Protein AF-A0A2T7SPX5-F1 (afdb_monomer_lite)

pLDDT: mean 79.6, std 19.74, range [31.33, 97.31]

Secondary structure (DSSP, 8-state):
---------HHHHHHHHHHHHHHHHHHHHHHH---HHHHHHHHHHTTT-GGGS---EEEEEEEE--SSS-PPEEEEEEEESSSEEEEEEEHHHHHHHHHHHHHT-

Foldseek 3Di:
DDDPPDPPPPVVVQVVVVLVVLLQQVVQVLVPPPDPVVSVVQCVQQVVGSLSDQFPKAWDDKDFDPDPDPTQIWTWMWGDGPDTDTGIHGVVSVVSNVVSVVVVD

Sequence (105 aa):
MAGAKRGYNRSTDDHSAYERALGACYDYHLSTVVEPSARLNIWRETRGSWRNAYLPVSFLMEHEHIAGKPSEGH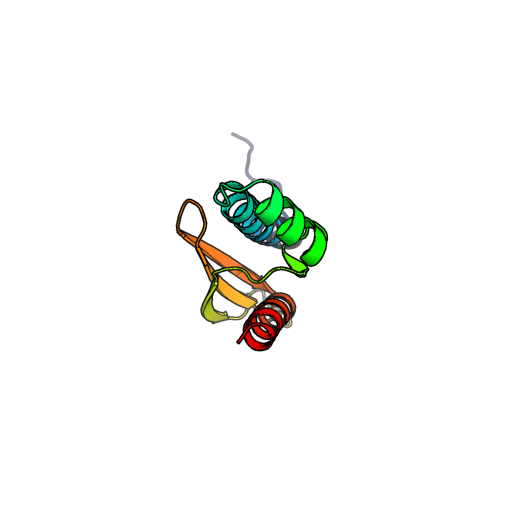ARIAVHSDSMKVIDVPMDSWQSLERNAKVCN

Structure (mmCIF, N/CA/C/O backbone):
data_AF-A0A2T7SPX5-F1
#
_entry.id   AF-A0A2T7SPX5-F1
#
loop_
_atom_site.group_PDB
_atom_site.id
_atom_site.type_symbol
_atom_site.label_atom_id
_atom_site.label_alt_id
_atom_site.label_comp_id
_atom_site.label_asym_id
_atom_site.label_entity_id
_atom_site.label_seq_id
_atom_site.pdbx_PDB_ins_code
_atom_site.Cartn_x
_atom_site.Cartn_y
_atom_site.Cartn_z
_atom_s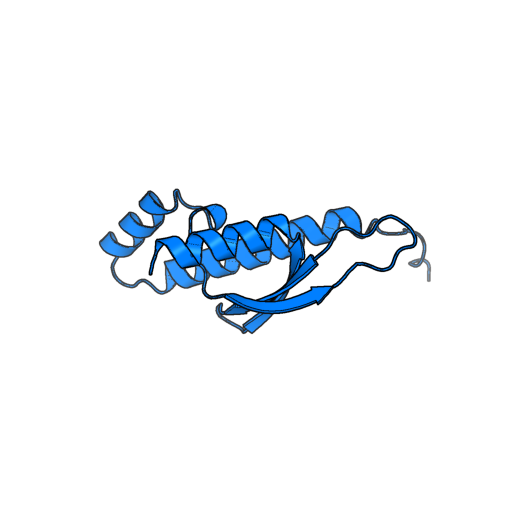ite.occupancy
_atom_site.B_iso_or_equiv
_atom_site.auth_seq_id
_atom_site.auth_comp_id
_atom_site.auth_asym_id
_atom_site.auth_atom_id
_atom_site.pdbx_PDB_model_num
ATOM 1 N N . MET A 1 1 ? -10.797 4.956 -39.343 1.00 37.25 1 MET A N 1
ATOM 2 C CA . MET A 1 1 ? -9.732 4.349 -38.514 1.00 37.25 1 MET A CA 1
ATOM 3 C C . MET A 1 1 ? -8.644 5.390 -38.289 1.00 37.25 1 MET A C 1
ATOM 5 O O . MET A 1 1 ? -7.876 5.656 -39.200 1.00 37.25 1 MET A O 1
ATOM 9 N N . ALA A 1 2 ? -8.629 6.050 -37.131 1.00 35.84 2 ALA A N 1
ATOM 10 C CA . ALA A 1 2 ? -7.608 7.041 -36.778 1.00 35.84 2 ALA A CA 1
ATOM 11 C C . ALA A 1 2 ? -7.450 7.065 -35.249 1.00 35.84 2 ALA A C 1
ATOM 13 O O . ALA A 1 2 ? -8.084 7.858 -34.567 1.00 35.84 2 ALA A O 1
ATOM 14 N N . GLY A 1 3 ? -6.668 6.125 -34.711 1.00 31.33 3 GLY A N 1
ATOM 15 C CA . GLY A 1 3 ? -6.488 5.934 -33.264 1.00 31.33 3 GLY A CA 1
ATOM 16 C C . GLY A 1 3 ? -5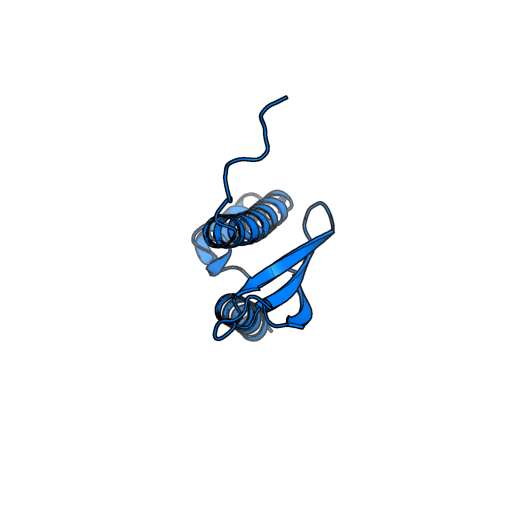.059 5.576 -32.848 1.00 31.33 3 GLY A C 1
ATOM 17 O O . GLY A 1 3 ? -4.853 5.093 -31.746 1.00 31.33 3 GLY A O 1
ATOM 18 N N . ALA A 1 4 ? -4.069 5.800 -33.715 1.00 39.78 4 ALA A N 1
ATOM 19 C CA . ALA A 1 4 ? -2.659 5.505 -33.444 1.00 39.78 4 ALA A CA 1
ATOM 20 C C . ALA A 1 4 ? -1.789 6.760 -33.635 1.00 39.78 4 ALA A C 1
ATOM 22 O O . ALA A 1 4 ? -0.830 6.769 -34.397 1.00 39.78 4 ALA A O 1
ATOM 23 N N . LYS A 1 5 ? -2.170 7.867 -32.990 1.00 39.00 5 LYS A N 1
ATOM 24 C CA . LYS A 1 5 ? -1.346 9.081 -32.877 1.00 39.00 5 LYS A CA 1
ATOM 25 C C . LYS A 1 5 ? -1.612 9.750 -31.536 1.00 39.00 5 LYS A C 1
ATOM 27 O O . LYS A 1 5 ? -2.344 10.728 -31.455 1.00 39.00 5 LYS A O 1
ATOM 32 N N . ARG A 1 6 ? -1.020 9.195 -30.488 1.00 35.81 6 ARG A N 1
ATOM 33 C CA . ARG A 1 6 ? -0.611 9.907 -29.273 1.00 35.81 6 ARG A CA 1
ATOM 34 C C . ARG A 1 6 ? 0.293 8.944 -28.524 1.00 35.81 6 ARG A C 1
ATOM 36 O O . ARG A 1 6 ? -0.177 7.961 -27.967 1.00 35.81 6 ARG A O 1
ATOM 43 N N . GLY A 1 7 ? 1.599 9.187 -28.616 1.00 36.09 7 GLY A N 1
ATOM 44 C CA . GLY A 1 7 ? 2.565 8.595 -27.704 1.00 36.09 7 GLY A CA 1
ATOM 45 C C . GLY A 1 7 ? 2.176 9.041 -26.304 1.00 36.09 7 GLY A C 1
ATOM 46 O O . GLY A 1 7 ? 2.449 10.173 -25.916 1.00 36.09 7 GLY A O 1
ATOM 47 N N . TYR A 1 8 ? 1.434 8.189 -25.606 1.00 34.66 8 TYR A N 1
ATOM 48 C CA . TYR A 1 8 ? 1.164 8.373 -24.196 1.00 34.66 8 TYR A CA 1
ATOM 49 C C . TYR A 1 8 ? 2.502 8.238 -23.480 1.00 34.66 8 TYR A C 1
ATOM 51 O O . TYR A 1 8 ? 3.154 7.194 -23.531 1.00 34.66 8 TYR A O 1
ATOM 59 N N . ASN A 1 9 ? 2.928 9.343 -22.873 1.00 34.88 9 ASN A N 1
ATOM 60 C CA . ASN A 1 9 ? 3.999 9.383 -21.896 1.00 34.88 9 ASN A CA 1
ATOM 61 C C . ASN A 1 9 ? 3.667 8.380 -20.781 1.00 34.88 9 ASN A C 1
ATOM 63 O O . ASN A 1 9 ? 2.925 8.702 -19.859 1.00 34.88 9 ASN A O 1
ATOM 67 N N . ARG A 1 10 ? 4.222 7.165 -20.866 1.00 43.44 10 ARG A N 1
ATOM 68 C CA . ARG A 1 10 ? 4.103 6.114 -19.838 1.00 43.44 10 ARG A CA 1
ATOM 69 C C . ARG A 1 10 ? 4.633 6.538 -18.461 1.00 43.44 10 ARG A C 1
ATOM 71 O O . ARG A 1 10 ? 4.327 5.882 -17.481 1.00 43.44 10 ARG A O 1
ATOM 78 N N . SER A 1 11 ? 5.389 7.631 -18.363 1.00 45.44 11 SER A N 1
ATOM 79 C CA . SER A 1 11 ? 6.054 8.035 -17.119 1.00 45.44 11 SER A CA 1
ATOM 80 C C . SER A 1 11 ? 5.146 8.708 -16.084 1.00 45.44 11 SER A C 1
ATOM 82 O O . SER A 1 11 ? 5.500 8.748 -14.913 1.00 45.44 11 SER A O 1
ATOM 84 N N . THR A 1 12 ? 3.986 9.248 -16.475 1.00 38.72 12 THR A N 1
ATOM 85 C CA . THR A 1 12 ? 3.046 9.887 -15.525 1.00 38.72 12 THR A CA 1
ATOM 86 C C . THR A 1 12 ? 1.917 8.945 -15.091 1.00 38.72 12 THR A C 1
ATOM 88 O O . THR A 1 12 ? 1.325 9.143 -14.028 1.00 38.72 12 THR A O 1
ATOM 91 N N . ASP A 1 13 ? 1.649 7.904 -15.886 1.00 45.25 13 ASP A N 1
ATOM 92 C CA . ASP A 1 13 ? 0.629 6.888 -15.599 1.00 45.25 13 ASP A CA 1
ATOM 93 C C . ASP A 1 13 ? 1.087 5.884 -14.525 1.00 45.25 13 ASP A C 1
ATOM 95 O O . ASP A 1 13 ? 0.274 5.504 -13.680 1.00 45.25 13 ASP A O 1
ATOM 99 N N . ASP A 1 14 ? 2.375 5.515 -14.481 1.00 55.59 14 ASP A N 1
ATOM 100 C CA . ASP A 1 14 ? 2.881 4.522 -13.514 1.00 55.59 14 ASP A CA 1
ATOM 101 C C . ASP A 1 14 ? 2.857 5.025 -12.065 1.00 55.59 14 ASP A C 1
ATOM 103 O O . ASP A 1 14 ? 2.397 4.311 -11.170 1.00 55.59 14 ASP A O 1
ATOM 107 N N . HIS A 1 15 ? 3.246 6.285 -11.820 1.00 57.62 15 HIS A N 1
ATOM 108 C CA . HIS A 1 15 ? 3.206 6.846 -10.463 1.00 57.62 15 HIS A CA 1
ATOM 109 C C . HIS A 1 15 ? 1.788 6.868 -9.888 1.00 57.62 15 HIS A C 1
ATOM 111 O O . HIS A 1 15 ? 1.568 6.509 -8.735 1.00 57.62 15 HIS A O 1
ATOM 117 N N . SER A 1 16 ? 0.800 7.247 -10.698 1.00 68.69 16 SER A N 1
ATOM 118 C CA . SER A 1 16 ? -0.594 7.270 -10.247 1.00 68.69 16 SER A CA 1
ATOM 119 C C . SER A 1 16 ? -1.162 5.861 -10.048 1.00 68.69 16 SER A C 1
ATOM 121 O O . SER A 1 16 ? -2.074 5.674 -9.240 1.00 68.69 16 SER A O 1
ATOM 123 N N . ALA A 1 17 ? -0.657 4.868 -10.787 1.00 81.12 17 ALA A N 1
ATOM 124 C CA . ALA A 1 17 ? -1.160 3.502 -10.746 1.00 81.12 17 ALA A CA 1
ATOM 125 C C . ALA A 1 17 ? -0.777 2.783 -9.448 1.00 81.12 17 ALA A C 1
ATOM 127 O O . ALA A 1 17 ? -1.664 2.235 -8.784 1.00 81.12 17 ALA A O 1
ATOM 128 N N . TYR A 1 18 ? 0.500 2.820 -9.049 1.00 86.56 18 TYR A N 1
ATOM 129 C CA . TYR A 1 18 ? 0.913 2.137 -7.822 1.00 86.56 18 TYR A CA 1
ATOM 130 C C . TYR A 1 18 ? 0.369 2.837 -6.570 1.00 86.56 18 TYR A C 1
ATOM 132 O O . TYR A 1 18 ? -0.100 2.166 -5.652 1.00 86.56 18 TYR A O 1
ATOM 140 N N . GLU A 1 19 ? 0.344 4.177 -6.549 1.00 90.81 19 GLU A N 1
ATOM 141 C CA . GLU A 1 19 ? -0.232 4.963 -5.447 1.00 90.81 19 GLU A CA 1
ATOM 142 C C . GLU A 1 19 ? -1.701 4.593 -5.224 1.00 90.81 19 GLU A C 1
ATOM 144 O O . GLU A 1 19 ? -2.140 4.385 -4.092 1.00 90.81 19 GLU A O 1
ATOM 149 N N . ARG A 1 20 ? -2.459 4.448 -6.320 1.00 90.81 20 ARG A N 1
ATOM 150 C CA . ARG A 1 20 ? -3.859 4.021 -6.276 1.00 90.81 20 ARG A CA 1
ATOM 151 C C . ARG A 1 20 ? -3.997 2.584 -5.780 1.00 90.81 20 ARG A C 1
ATOM 153 O O . ARG A 1 20 ? -4.917 2.305 -5.019 1.00 90.81 20 ARG A O 1
ATOM 160 N N . ALA A 1 21 ? -3.110 1.679 -6.192 1.00 91.25 21 ALA A N 1
ATOM 161 C CA . ALA A 1 21 ? -3.140 0.288 -5.748 1.00 91.25 21 ALA A CA 1
ATOM 162 C C . ALA A 1 21 ? -2.841 0.149 -4.243 1.00 91.25 21 ALA A C 1
ATOM 164 O O . ALA A 1 21 ? -3.553 -0.574 -3.546 1.00 91.25 21 ALA A O 1
ATOM 165 N N . LEU A 1 22 ? -1.843 0.874 -3.729 1.00 93.25 22 LEU A N 1
ATOM 166 C CA . LEU A 1 22 ? -1.499 0.882 -2.303 1.00 93.25 22 LEU A CA 1
ATOM 167 C C . LEU A 1 22 ? -2.576 1.575 -1.459 1.00 93.25 22 LEU A C 1
ATOM 169 O O . LEU A 1 22 ? -2.943 1.059 -0.404 1.00 93.25 22 LEU A O 1
ATOM 173 N N . GLY A 1 23 ? -3.142 2.684 -1.948 1.00 94.31 23 GLY A N 1
ATOM 174 C CA . GLY A 1 23 ? -4.290 3.342 -1.319 1.00 94.31 23 GLY A CA 1
ATOM 175 C C . GLY A 1 23 ? -5.512 2.426 -1.235 1.00 94.31 23 GLY A C 1
ATOM 176 O O . GLY A 1 23 ? -6.071 2.248 -0.160 1.00 94.31 23 GLY A O 1
ATOM 177 N N . ALA A 1 24 ? -5.859 1.746 -2.331 1.00 93.50 24 ALA A N 1
ATOM 178 C CA . ALA A 1 24 ? -6.965 0.790 -2.340 1.00 93.50 24 ALA A CA 1
ATOM 179 C C . ALA A 1 24 ? -6.726 -0.403 -1.399 1.00 93.50 24 ALA A C 1
ATOM 181 O O . ALA A 1 24 ? -7.667 -0.889 -0.775 1.00 93.50 24 ALA A O 1
ATOM 182 N N . CYS A 1 25 ? -5.480 -0.872 -1.273 1.00 94.69 25 CYS A N 1
ATOM 183 C CA . CYS A 1 25 ? -5.121 -1.910 -0.307 1.00 94.69 25 CYS A CA 1
ATOM 184 C C . CYS A 1 25 ? -5.346 -1.436 1.135 1.00 94.69 25 CYS A C 1
ATOM 186 O O . CYS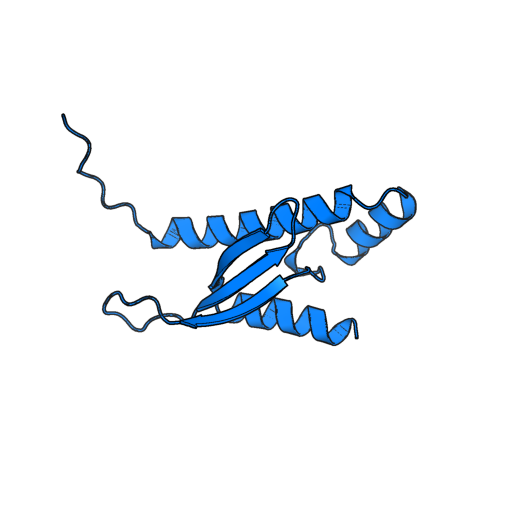 A 1 25 ? -5.978 -2.142 1.920 1.00 94.69 25 CYS A O 1
ATOM 188 N N . TYR A 1 26 ? -4.890 -0.226 1.465 1.00 95.44 26 TYR A N 1
ATOM 189 C CA . TYR A 1 26 ? -5.126 0.387 2.771 1.00 95.44 26 TYR A CA 1
ATOM 190 C C . TYR A 1 26 ? -6.620 0.516 3.083 1.00 95.44 26 TYR A C 1
ATOM 192 O O . TYR A 1 26 ? -7.066 0.047 4.128 1.00 95.44 26 TYR A O 1
ATOM 200 N N . ASP A 1 27 ? -7.397 1.088 2.161 1.00 95.56 27 ASP A N 1
ATOM 201 C CA . ASP A 1 27 ? -8.837 1.288 2.341 1.00 95.56 27 ASP A CA 1
ATOM 202 C C . ASP A 1 27 ? -9.572 -0.045 2.512 1.00 95.56 27 ASP A C 1
ATOM 204 O O . ASP A 1 27 ? -10.450 -0.171 3.369 1.00 95.56 27 ASP A O 1
ATOM 208 N N . TYR A 1 28 ? -9.178 -1.064 1.740 1.00 95.19 28 TYR A N 1
ATOM 209 C CA . TYR A 1 28 ? -9.707 -2.416 1.874 1.00 95.19 28 TYR A CA 1
ATOM 210 C C . TYR A 1 28 ? -9.469 -2.964 3.284 1.00 95.19 28 TYR A C 1
ATOM 212 O O . TYR A 1 28 ? -10.435 -3.308 3.964 1.00 95.19 28 TYR A O 1
ATOM 220 N N . HIS A 1 29 ? -8.225 -2.986 3.766 1.00 94.38 29 HIS A N 1
ATOM 221 C CA . HIS A 1 29 ? -7.922 -3.505 5.107 1.00 94.38 29 HIS A CA 1
ATOM 222 C C . HIS A 1 29 ? -8.556 -2.676 6.218 1.00 94.38 29 HIS A C 1
ATOM 224 O O . HIS A 1 29 ? -9.030 -3.232 7.201 1.00 94.38 29 HIS A O 1
ATOM 230 N N . LEU A 1 30 ? -8.651 -1.357 6.059 1.00 94.94 30 LEU A N 1
ATOM 231 C CA . LEU A 1 30 ? -9.361 -0.525 7.025 1.00 94.94 30 LEU A CA 1
ATOM 232 C C . LEU A 1 30 ? -10.863 -0.863 7.063 1.00 94.94 30 LEU A C 1
ATOM 234 O O . LEU A 1 30 ? -11.479 -0.841 8.129 1.00 94.94 30 LEU A O 1
ATOM 238 N N . SER A 1 31 ? -11.455 -1.211 5.916 1.00 94.94 31 SER A N 1
ATOM 239 C CA . SER A 1 31 ? -12.867 -1.597 5.814 1.00 94.94 31 SER A CA 1
ATOM 240 C C . SER A 1 31 ? -13.182 -2.964 6.435 1.00 94.94 31 SER A C 1
ATOM 242 O O . SER A 1 31 ? -14.304 -3.161 6.905 1.00 94.94 31 SER A O 1
ATOM 244 N N . THR A 1 32 ? -12.208 -3.884 6.498 1.00 95.19 32 THR A N 1
ATOM 245 C CA . THR A 1 32 ? -12.391 -5.213 7.112 1.00 95.19 32 THR A CA 1
ATOM 246 C C . THR A 1 32 ? -12.360 -5.178 8.644 1.00 95.19 32 THR A C 1
ATOM 248 O O . THR A 1 32 ? -12.829 -6.115 9.291 1.00 95.19 32 THR A O 1
ATOM 251 N N . VAL A 1 33 ? -11.878 -4.087 9.253 1.00 95.00 33 VAL A N 1
ATOM 252 C CA . VAL A 1 33 ? -11.884 -3.896 10.713 1.00 95.00 33 VAL A CA 1
ATOM 253 C C . VAL A 1 33 ? -13.309 -3.629 11.194 1.00 95.00 33 VAL A C 1
ATOM 255 O O . VAL A 1 33 ? -13.810 -2.513 11.067 1.00 95.00 33 VAL A O 1
ATOM 258 N N . VAL A 1 34 ? -13.974 -4.643 11.752 1.00 95.50 34 VAL A N 1
ATOM 259 C CA . VAL A 1 34 ? -15.391 -4.576 12.170 1.00 95.50 34 VAL A CA 1
ATOM 260 C C . VAL A 1 34 ? -15.627 -3.537 13.269 1.00 95.50 34 VAL A C 1
ATOM 262 O O . VAL A 1 34 ? -16.599 -2.788 13.207 1.00 95.50 34 VAL A O 1
ATOM 265 N N . GLU A 1 35 ? -14.727 -3.469 14.247 1.00 97.31 35 GLU A N 1
ATOM 266 C CA . GLU A 1 35 ? -14.868 -2.614 15.424 1.00 97.31 35 GLU A CA 1
ATOM 267 C C . GLU A 1 35 ? -14.589 -1.132 15.083 1.00 97.31 35 GLU A C 1
ATOM 269 O O . GLU A 1 35 ? -13.458 -0.794 14.707 1.00 97.31 35 GLU A O 1
ATOM 274 N N . PRO A 1 36 ? -15.569 -0.213 15.230 1.00 95.88 36 PRO A N 1
ATOM 275 C CA . PRO A 1 36 ? -15.400 1.187 14.832 1.00 95.88 36 PRO A CA 1
ATOM 276 C C . PRO A 1 36 ? -14.297 1.917 15.602 1.00 95.88 36 PRO A C 1
ATOM 278 O O . PRO A 1 36 ? -13.588 2.747 15.031 1.00 95.88 36 PRO A O 1
ATOM 281 N N . SER A 1 37 ? -14.133 1.603 16.889 1.00 96.25 37 SER A N 1
ATOM 282 C CA . SER A 1 37 ? -13.102 2.212 17.735 1.00 96.25 37 SER A CA 1
ATOM 283 C C . SER A 1 37 ? -11.691 1.804 17.293 1.00 96.25 37 SER A C 1
ATOM 285 O O . SER A 1 37 ? -10.825 2.663 17.122 1.00 96.25 37 SER A O 1
ATOM 287 N N . ALA A 1 38 ? -11.484 0.517 17.001 1.00 95.50 38 ALA A N 1
ATOM 288 C CA . ALA A 1 38 ? -10.232 -0.002 16.456 1.00 95.50 38 ALA A CA 1
ATOM 289 C C . ALA A 1 38 ? -9.922 0.607 15.080 1.00 95.50 38 ALA A C 1
ATOM 291 O O . ALA A 1 38 ? -8.805 1.063 14.841 1.00 95.50 38 ALA A O 1
ATOM 292 N N . ARG A 1 39 ? -10.928 0.699 14.201 1.00 95.88 39 ARG A N 1
ATOM 293 C CA . ARG A 1 39 ? -10.786 1.327 12.881 1.00 95.88 39 ARG A CA 1
ATOM 294 C C . ARG A 1 39 ? -10.367 2.794 12.986 1.00 95.88 39 ARG A C 1
ATOM 296 O O . ARG A 1 39 ? -9.462 3.227 12.278 1.00 95.88 39 ARG A O 1
ATOM 303 N N . LEU A 1 40 ? -10.997 3.558 13.882 1.00 95.06 40 LEU A N 1
ATOM 304 C CA . LEU A 1 40 ? -10.651 4.961 14.117 1.00 95.06 40 LEU A CA 1
ATOM 305 C C . LEU A 1 40 ? -9.227 5.116 14.666 1.00 95.06 40 LEU A C 1
ATOM 307 O O . LEU A 1 40 ? -8.524 6.042 14.262 1.00 95.06 40 LEU A O 1
ATOM 311 N N . ASN A 1 41 ? -8.797 4.224 15.559 1.00 96.19 41 ASN A N 1
ATOM 312 C CA . ASN A 1 41 ? -7.435 4.236 16.092 1.00 96.19 41 ASN A CA 1
ATOM 313 C C . ASN A 1 41 ? -6.405 3.988 14.985 1.00 96.19 41 ASN A C 1
ATOM 315 O O . ASN A 1 41 ? -5.508 4.809 14.814 1.00 96.19 41 ASN A O 1
ATOM 319 N N . ILE A 1 42 ? -6.607 2.956 14.158 1.00 93.19 42 ILE A N 1
ATOM 320 C CA . ILE A 1 42 ? -5.745 2.672 13.000 1.00 93.19 42 ILE A CA 1
ATOM 321 C C . ILE A 1 42 ? -5.701 3.877 12.057 1.00 93.19 42 ILE A C 1
ATOM 323 O O . ILE A 1 42 ? -4.624 4.309 11.640 1.00 93.19 42 ILE A O 1
ATOM 327 N N . TRP A 1 43 ? -6.857 4.468 11.739 1.00 94.38 43 TRP A N 1
ATOM 328 C CA . TRP A 1 43 ? -6.921 5.651 10.879 1.00 94.38 43 TRP A CA 1
ATOM 329 C C . TRP A 1 43 ? -6.132 6.833 11.464 1.00 94.38 43 TRP A C 1
ATOM 331 O O . TRP A 1 43 ? -5.410 7.509 10.735 1.00 94.38 43 TRP A O 1
ATOM 341 N N . ARG A 1 44 ? -6.208 7.067 12.781 1.00 95.62 44 ARG A N 1
ATOM 342 C CA . ARG A 1 44 ? -5.448 8.129 13.463 1.00 95.62 44 ARG A CA 1
ATOM 343 C C . ARG A 1 44 ? -3.944 7.864 13.460 1.00 95.62 44 ARG A C 1
ATOM 345 O O . ARG A 1 44 ? -3.184 8.770 13.124 1.00 95.62 44 ARG A O 1
ATOM 352 N N . GLU A 1 45 ? -3.521 6.648 13.795 1.00 92.88 45 GLU A N 1
ATOM 353 C CA . GLU A 1 45 ? -2.106 6.244 13.831 1.00 92.88 45 GLU A CA 1
ATOM 354 C C . GLU A 1 45 ? -1.452 6.372 12.454 1.00 92.88 45 GLU A C 1
ATOM 356 O O . GLU A 1 45 ? -0.375 6.949 12.309 1.00 92.88 45 GLU A O 1
ATOM 361 N N . THR A 1 46 ? -2.163 5.931 11.418 1.00 93.19 46 THR A N 1
ATOM 362 C CA . THR A 1 46 ? -1.711 6.010 10.022 1.00 93.19 46 THR A CA 1
ATOM 363 C C . THR A 1 46 ? -1.972 7.377 9.379 1.00 93.19 46 THR A C 1
ATOM 365 O O . THR A 1 46 ? -1.614 7.610 8.222 1.00 93.19 46 THR A O 1
ATOM 368 N N . ARG A 1 47 ? -2.594 8.316 10.106 1.00 94.56 47 ARG A N 1
ATOM 369 C CA . ARG A 1 47 ? -3.027 9.633 9.602 1.00 94.56 47 ARG A CA 1
ATOM 370 C C . ARG A 1 47 ? -3.862 9.532 8.317 1.00 94.56 47 ARG A C 1
ATOM 372 O O . ARG A 1 47 ? -3.737 10.372 7.428 1.00 94.56 47 ARG A O 1
ATOM 379 N N . GLY A 1 48 ? -4.656 8.470 8.194 1.00 91.88 48 GLY A N 1
ATOM 380 C CA . GLY A 1 48 ? -5.479 8.188 7.021 1.00 91.88 48 GLY A CA 1
ATOM 381 C C . GLY A 1 48 ?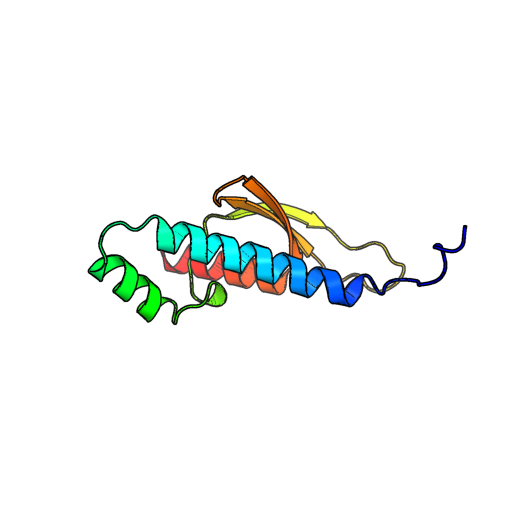 -4.692 7.914 5.739 1.00 91.88 48 GLY A C 1
ATOM 382 O O . GLY A 1 48 ? -5.229 8.123 4.656 1.00 91.88 48 GLY A O 1
ATOM 383 N N . SER A 1 49 ? -3.417 7.520 5.830 1.00 92.38 49 SER A N 1
ATOM 384 C CA . SER A 1 49 ? -2.560 7.324 4.663 1.00 92.38 49 SER A CA 1
ATOM 385 C C . SER A 1 49 ? -1.816 6.001 4.713 1.00 92.38 49 SER A C 1
ATOM 387 O O . SER A 1 49 ? -1.130 5.683 5.686 1.00 92.38 49 SER A O 1
ATOM 389 N N . TRP A 1 50 ? -1.855 5.290 3.586 1.00 91.25 50 TRP A N 1
ATOM 390 C CA . TRP A 1 50 ? -1.101 4.061 3.372 1.00 91.25 50 TRP A CA 1
ATOM 391 C C . TRP A 1 50 ? 0.412 4.242 3.592 1.00 91.25 50 TRP A C 1
ATOM 393 O O . TRP A 1 50 ? 1.088 3.308 4.008 1.00 91.25 50 TRP A O 1
ATOM 403 N N . ARG A 1 51 ? 0.948 5.454 3.378 1.00 91.44 51 ARG A N 1
ATOM 404 C CA . ARG A 1 51 ? 2.380 5.771 3.544 1.00 91.44 51 ARG A CA 1
ATOM 405 C C . ARG A 1 51 ? 2.873 5.609 4.981 1.00 91.44 51 ARG A C 1
ATOM 407 O O . ARG A 1 51 ? 4.059 5.377 5.196 1.00 91.44 51 ARG A O 1
ATOM 414 N N . ASN A 1 52 ? 1.964 5.735 5.946 1.00 90.12 52 ASN A N 1
ATOM 415 C CA . ASN A 1 52 ? 2.246 5.553 7.369 1.00 90.12 52 ASN A CA 1
ATOM 416 C C . ASN A 1 52 ? 1.714 4.208 7.886 1.00 90.12 52 ASN A C 1
ATOM 418 O O . ASN A 1 52 ? 1.703 3.985 9.093 1.00 90.12 52 ASN A O 1
ATOM 422 N N . ALA A 1 53 ? 1.201 3.353 7.001 1.00 89.00 53 ALA A N 1
ATOM 423 C CA . ALA A 1 53 ? 0.621 2.073 7.361 1.00 89.00 53 ALA A CA 1
ATOM 424 C C . ALA A 1 53 ? 1.610 0.935 7.108 1.00 89.00 53 ALA A C 1
ATOM 426 O O . ALA A 1 53 ? 2.443 0.984 6.197 1.00 89.00 53 ALA A O 1
ATOM 427 N N . TYR A 1 54 ? 1.453 -0.129 7.890 1.00 89.38 54 TYR A N 1
ATOM 428 C CA . TYR A 1 54 ? 1.937 -1.441 7.504 1.00 89.38 54 TYR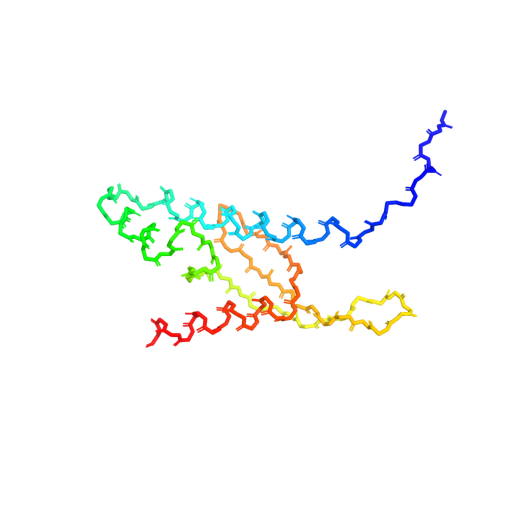 A CA 1
ATOM 429 C C . TYR A 1 54 ? 0.940 -2.055 6.521 1.00 89.38 54 TYR A C 1
ATOM 431 O O . TYR A 1 54 ? -0.227 -2.259 6.858 1.00 89.38 54 TYR A O 1
ATOM 439 N N . LEU A 1 55 ? 1.393 -2.325 5.298 1.00 91.12 55 LEU A N 1
ATOM 440 C CA . LEU A 1 55 ? 0.582 -2.989 4.285 1.00 91.12 55 LEU A CA 1
ATOM 441 C C . LEU A 1 55 ? 1.030 -4.440 4.107 1.00 91.12 55 LEU A C 1
ATOM 443 O O . LEU A 1 55 ? 2.235 -4.696 4.052 1.00 91.12 55 LEU A O 1
ATOM 447 N N . PRO A 1 56 ? 0.091 -5.384 3.927 1.00 91.00 56 PRO A N 1
ATOM 448 C CA . PRO A 1 56 ? 0.431 -6.743 3.551 1.00 91.00 56 PRO A CA 1
ATOM 449 C C . PRO A 1 56 ? 0.841 -6.755 2.076 1.00 91.00 56 PRO A C 1
ATOM 451 O O . PRO A 1 56 ? 0.017 -6.844 1.162 1.00 91.00 56 PRO A O 1
ATOM 454 N N . VAL A 1 57 ? 2.146 -6.632 1.851 1.00 91.75 57 VAL A N 1
ATOM 455 C CA . VAL A 1 57 ? 2.790 -6.711 0.540 1.00 91.75 57 VAL A CA 1
ATOM 456 C C . VAL A 1 57 ? 3.933 -7.722 0.580 1.00 91.75 57 VAL A C 1
ATOM 458 O O . VAL A 1 57 ? 4.512 -7.982 1.633 1.00 91.75 57 VAL A O 1
ATOM 461 N N . SER A 1 58 ? 4.275 -8.303 -0.565 1.00 92.31 58 SER A N 1
ATOM 462 C CA . SER A 1 58 ? 5.398 -9.236 -0.690 1.00 92.31 58 SER A CA 1
ATOM 463 C C . SER A 1 58 ? 6.322 -8.807 -1.817 1.00 92.31 58 SER A C 1
ATOM 465 O O . SER A 1 58 ? 5.863 -8.549 -2.928 1.00 92.31 58 SER A O 1
ATOM 467 N N . PHE A 1 59 ? 7.621 -8.751 -1.537 1.00 92.12 59 PHE A N 1
ATOM 468 C CA . PHE A 1 59 ? 8.632 -8.519 -2.562 1.00 92.12 59 PHE A CA 1
ATOM 469 C C . PHE A 1 59 ? 8.702 -9.706 -3.521 1.00 92.12 59 PHE A C 1
ATOM 471 O O . PHE A 1 59 ? 8.713 -10.854 -3.076 1.00 92.12 59 PHE A O 1
ATOM 478 N N . LEU A 1 60 ? 8.758 -9.431 -4.824 1.00 90.56 60 LEU A N 1
ATOM 479 C CA . LEU A 1 60 ? 8.917 -10.460 -5.849 1.00 90.56 60 LEU A CA 1
ATOM 480 C C . LEU A 1 60 ? 10.285 -10.359 -6.520 1.00 90.56 60 LEU A C 1
ATOM 482 O O . LEU A 1 60 ? 11.016 -11.345 -6.553 1.00 90.56 60 LEU A O 1
ATOM 486 N N . MET A 1 61 ? 10.635 -9.187 -7.057 1.00 89.62 61 MET A N 1
ATOM 487 C CA . MET A 1 61 ? 11.933 -8.967 -7.702 1.00 89.62 61 MET A CA 1
ATOM 488 C C . MET A 1 61 ? 12.247 -7.484 -7.889 1.00 89.62 61 MET A C 1
ATOM 490 O O . MET A 1 61 ? 11.345 -6.660 -8.014 1.00 89.62 61 MET A O 1
ATOM 494 N N . GLU A 1 62 ? 13.529 -7.163 -7.997 1.00 90.88 62 GLU A N 1
ATOM 495 C CA . GLU A 1 62 ? 14.015 -5.875 -8.488 1.00 90.88 62 GLU A CA 1
ATOM 496 C C . GLU A 1 62 ? 14.217 -5.945 -10.006 1.00 90.88 62 GLU A C 1
ATOM 498 O O . GLU A 1 62 ? 14.648 -6.972 -10.537 1.00 90.88 62 GLU A O 1
ATOM 503 N N . HIS A 1 63 ? 13.874 -4.874 -10.716 1.00 81.88 63 HIS A N 1
ATOM 504 C CA . HIS A 1 63 ? 14.152 -4.746 -12.141 1.00 81.88 63 HIS A CA 1
ATOM 505 C C . HIS A 1 63 ? 14.301 -3.283 -12.560 1.00 81.88 63 HIS A C 1
ATOM 507 O O . HIS A 1 63 ? 13.874 -2.357 -11.875 1.00 81.88 63 HIS A O 1
ATOM 513 N N . GLU A 1 64 ? 14.886 -3.090 -13.735 1.00 80.94 64 GLU A N 1
ATOM 514 C CA . GLU A 1 64 ? 15.084 -1.787 -14.353 1.00 80.94 64 GLU A CA 1
ATOM 515 C C . GLU A 1 64 ? 14.158 -1.621 -15.565 1.00 80.94 64 GLU A C 1
ATOM 517 O O . GLU A 1 64 ? 14.017 -2.534 -16.386 1.00 80.94 64 GLU A O 1
ATOM 522 N N . HIS A 1 65 ? 13.544 -0.445 -15.725 1.00 66.94 65 HIS A N 1
ATOM 523 C CA . HIS A 1 65 ? 12.799 -0.126 -16.945 1.00 66.94 65 HIS A CA 1
ATOM 524 C C . HIS A 1 65 ? 13.771 0.119 -18.110 1.00 66.94 65 HIS A C 1
ATOM 526 O O . HIS A 1 65 ? 14.377 1.183 -18.223 1.00 66.94 65 HIS A O 1
ATOM 532 N N . ILE A 1 66 ? 13.902 -0.850 -19.020 1.00 53.44 66 ILE A N 1
ATOM 533 C CA . ILE A 1 66 ? 14.748 -0.710 -20.214 1.00 53.44 66 ILE A CA 1
ATOM 534 C C . ILE A 1 66 ? 14.091 0.278 -21.190 1.00 53.44 66 ILE A C 1
ATOM 536 O O . ILE A 1 66 ? 13.202 -0.078 -21.964 1.00 53.44 66 ILE A O 1
ATOM 540 N N . ALA A 1 67 ? 14.541 1.534 -21.163 1.00 54.59 67 ALA A N 1
ATOM 541 C CA . ALA A 1 67 ? 14.164 2.560 -22.140 1.00 54.59 67 ALA A CA 1
ATOM 542 C C . ALA A 1 67 ? 15.331 3.503 -22.515 1.00 54.59 67 ALA A C 1
ATOM 544 O O . ALA A 1 67 ? 15.125 4.690 -22.763 1.00 54.59 67 ALA A O 1
ATOM 545 N N . GLY A 1 68 ? 16.567 2.987 -22.568 1.00 47.53 68 GLY A N 1
ATOM 546 C CA . GLY A 1 68 ? 17.712 3.685 -23.184 1.00 47.53 68 GLY A CA 1
ATOM 547 C C . GLY A 1 68 ? 18.214 4.945 -22.460 1.00 47.53 68 GLY A C 1
ATOM 548 O O . GLY A 1 68 ? 18.906 5.762 -23.064 1.00 47.53 68 GLY A O 1
ATOM 549 N N . LYS A 1 69 ? 17.873 5.114 -21.181 1.00 53.22 69 LYS A N 1
ATOM 550 C CA . LYS A 1 69 ? 18.353 6.160 -20.259 1.00 53.22 69 LYS A CA 1
ATOM 551 C C . LYS A 1 69 ? 18.748 5.487 -18.935 1.00 53.22 69 LYS A C 1
ATOM 553 O O . LYS A 1 69 ? 18.327 4.346 -18.759 1.00 53.22 69 LYS A O 1
ATOM 558 N N . PRO A 1 70 ? 19.529 6.129 -18.037 1.00 56.56 70 PRO A N 1
ATOM 559 C CA . PRO A 1 70 ? 19.759 5.593 -16.692 1.00 56.56 70 PRO A CA 1
ATOM 560 C C . PRO A 1 70 ? 18.408 5.221 -16.075 1.00 56.56 70 PRO A C 1
ATOM 562 O O . PRO A 1 70 ? 17.548 6.081 -15.885 1.00 56.56 70 PRO A O 1
ATOM 565 N N . SER A 1 71 ? 18.192 3.922 -15.920 1.00 63.22 71 SER A N 1
ATOM 566 C CA . SER A 1 71 ? 16.932 3.324 -15.510 1.00 63.22 71 SER A CA 1
ATOM 567 C C . SER A 1 71 ? 16.791 3.473 -14.008 1.00 63.22 71 SER A C 1
ATOM 569 O O . SER A 1 71 ? 17.652 3.038 -13.249 1.00 63.22 71 SER A O 1
ATOM 571 N N . GLU A 1 72 ? 15.695 4.079 -13.565 1.00 70.56 72 GLU A N 1
ATOM 572 C CA . GLU A 1 72 ? 15.329 4.049 -12.154 1.00 70.56 72 GLU A CA 1
ATOM 573 C C . GLU A 1 72 ? 14.958 2.606 -11.777 1.00 70.56 72 GLU A C 1
ATOM 575 O O . GLU A 1 72 ? 14.172 1.949 -12.471 1.00 70.56 72 GLU A O 1
ATOM 580 N N . GLY A 1 73 ? 15.558 2.092 -10.702 1.00 83.44 73 GLY A N 1
ATOM 581 C CA . GLY A 1 73 ? 15.273 0.757 -10.184 1.00 83.44 73 GLY A CA 1
ATOM 582 C C . GLY A 1 73 ? 13.857 0.679 -9.617 1.00 83.44 73 GLY A C 1
ATOM 583 O O . GLY A 1 73 ? 13.406 1.572 -8.893 1.00 83.44 73 GLY A O 1
ATOM 584 N N . HIS A 1 74 ? 13.153 -0.399 -9.946 1.00 87.75 74 HIS A N 1
ATOM 585 C CA . HIS A 1 74 ? 11.797 -0.669 -9.486 1.00 87.75 74 HIS A CA 1
ATOM 586 C C . HIS A 1 74 ? 11.733 -2.012 -8.763 1.00 87.75 74 HIS A C 1
ATOM 588 O O . HIS A 1 74 ? 12.373 -2.992 -9.149 1.00 87.75 74 HIS A O 1
ATOM 594 N N . ALA A 1 75 ? 10.912 -2.070 -7.721 1.00 90.56 75 ALA A N 1
ATOM 595 C CA . ALA A 1 75 ? 10.540 -3.305 -7.059 1.00 90.56 75 ALA A CA 1
ATOM 596 C C . ALA A 1 75 ? 9.186 -3.772 -7.593 1.00 90.56 75 ALA A C 1
ATOM 598 O O . ALA A 1 75 ? 8.194 -3.047 -7.539 1.00 90.56 75 ALA A O 1
ATOM 599 N N . ARG A 1 76 ? 9.127 -5.013 -8.061 1.00 89.81 76 ARG A N 1
ATOM 600 C CA . ARG A 1 76 ? 7.876 -5.714 -8.314 1.00 89.81 76 ARG A CA 1
ATOM 601 C C . ARG A 1 76 ? 7.386 -6.322 -7.012 1.00 89.81 76 ARG A C 1
ATOM 603 O O . ARG A 1 76 ? 8.111 -7.095 -6.380 1.00 89.81 76 ARG A O 1
ATOM 610 N N . ILE A 1 77 ? 6.155 -6.004 -6.631 1.00 91.75 77 ILE A N 1
ATOM 611 C CA . ILE A 1 77 ? 5.545 -6.474 -5.386 1.00 91.75 77 ILE A CA 1
ATOM 612 C C . ILE A 1 77 ? 4.166 -7.084 -5.635 1.00 91.75 77 ILE A C 1
ATOM 614 O O . ILE A 1 77 ? 3.437 -6.674 -6.540 1.00 91.75 77 ILE A O 1
ATOM 618 N N . ALA A 1 78 ? 3.798 -8.055 -4.804 1.00 92.31 78 ALA A N 1
ATOM 619 C CA . ALA A 1 78 ? 2.425 -8.519 -4.665 1.00 92.31 78 ALA A CA 1
ATOM 620 C C . ALA A 1 78 ? 1.726 -7.719 -3.560 1.00 92.31 78 ALA A C 1
ATOM 622 O O . ALA A 1 78 ? 2.253 -7.599 -2.455 1.00 92.31 78 ALA A O 1
ATOM 623 N N . VAL A 1 79 ? 0.542 -7.192 -3.849 1.00 92.44 79 VAL A N 1
ATOM 624 C CA . VAL A 1 79 ? -0.322 -6.468 -2.915 1.00 92.44 79 VAL A CA 1
ATOM 625 C C . VAL A 1 79 ? -1.514 -7.351 -2.575 1.00 92.44 79 VAL A C 1
ATOM 627 O O . VAL A 1 79 ? -2.249 -7.778 -3.469 1.00 92.44 79 VAL A O 1
ATOM 630 N N . HIS A 1 80 ? -1.701 -7.623 -1.285 1.00 91.69 80 HIS A N 1
ATOM 631 C CA . HIS A 1 80 ? -2.744 -8.516 -0.786 1.00 91.69 80 HIS A CA 1
ATOM 632 C C . HIS A 1 80 ? -3.968 -7.703 -0.350 1.00 91.69 80 HIS A C 1
ATOM 634 O O . HIS A 1 80 ? -4.099 -7.384 0.827 1.00 91.69 80 HIS A O 1
ATOM 640 N N . SER A 1 81 ? -4.841 -7.320 -1.288 1.00 88.81 81 SER A N 1
ATOM 641 C CA . SER A 1 81 ? -6.124 -6.650 -0.998 1.00 88.81 81 SER A CA 1
ATOM 642 C C . SER A 1 81 ? -7.308 -7.622 -1.136 1.00 88.81 81 SER A C 1
ATOM 644 O O . SER A 1 81 ? -7.168 -8.812 -0.861 1.00 88.81 81 SER A O 1
ATOM 646 N N . ASP A 1 82 ? -8.470 -7.132 -1.577 1.00 87.56 82 ASP A N 1
ATOM 647 C CA . ASP A 1 82 ? -9.617 -7.928 -2.046 1.00 87.56 82 ASP A CA 1
ATOM 648 C C . ASP A 1 82 ? -9.237 -9.027 -3.058 1.00 87.56 82 ASP A C 1
ATOM 650 O O . ASP A 1 82 ? -9.817 -10.109 -3.094 1.00 87.56 82 ASP A O 1
ATOM 654 N N . SER A 1 83 ? -8.242 -8.728 -3.883 1.00 86.88 83 SER A N 1
ATOM 655 C CA . SER A 1 83 ? -7.656 -9.568 -4.910 1.00 86.88 83 SER A CA 1
ATOM 656 C C . SER A 1 83 ? -6.150 -9.338 -4.907 1.00 86.88 83 SER A C 1
ATOM 658 O O . SER A 1 83 ? -5.682 -8.212 -4.726 1.00 86.88 83 SER A O 1
ATOM 660 N N . MET A 1 84 ? -5.371 -10.401 -5.106 1.00 89.19 84 MET A N 1
ATOM 661 C CA . MET A 1 84 ? -3.922 -10.258 -5.218 1.00 89.19 84 MET A CA 1
ATOM 662 C C . MET A 1 84 ? -3.585 -9.495 -6.504 1.00 89.19 84 MET A C 1
ATOM 664 O O . MET A 1 84 ? -3.966 -9.915 -7.599 1.00 89.19 84 MET A O 1
ATOM 668 N N . LYS A 1 85 ? -2.846 -8.391 -6.378 1.00 88.44 85 LYS A N 1
ATOM 669 C CA . LYS A 1 85 ? -2.372 -7.584 -7.513 1.00 88.44 85 LYS A CA 1
ATOM 670 C C . LYS A 1 85 ? -0.855 -7.566 -7.542 1.00 88.44 85 LYS A C 1
ATOM 672 O O . LYS A 1 85 ? -0.223 -7.492 -6.496 1.00 88.44 85 LYS A O 1
ATOM 677 N N . VAL A 1 86 ? -0.275 -7.606 -8.735 1.00 89.94 86 VAL A N 1
ATOM 678 C CA . VAL A 1 86 ? 1.167 -7.423 -8.929 1.00 89.94 86 VAL A CA 1
ATOM 679 C C . VAL A 1 86 ? 1.383 -6.053 -9.546 1.00 89.94 86 VAL A C 1
ATOM 681 O O . VAL A 1 86 ? 0.790 -5.749 -10.580 1.00 89.94 86 VAL A O 1
ATOM 684 N N . ILE A 1 87 ? 2.192 -5.231 -8.887 1.00 89.25 87 ILE A N 1
ATOM 685 C CA . ILE A 1 87 ? 2.508 -3.870 -9.321 1.00 89.25 87 ILE A CA 1
ATOM 686 C C . ILE A 1 87 ? 4.010 -3.632 -9.234 1.00 89.25 87 ILE A C 1
ATOM 688 O O . ILE A 1 87 ? 4.703 -4.268 -8.436 1.00 89.25 87 ILE A O 1
ATOM 692 N N . ASP A 1 88 ? 4.485 -2.687 -10.033 1.00 89.00 88 ASP A N 1
ATOM 693 C CA . ASP A 1 88 ? 5.851 -2.189 -9.978 1.00 89.00 88 ASP A CA 1
ATOM 694 C C . ASP A 1 88 ? 5.849 -0.854 -9.210 1.00 89.00 88 ASP A C 1
ATOM 696 O O . ASP A 1 88 ? 4.991 0.003 -9.435 1.00 89.00 88 ASP A O 1
ATOM 700 N N . VAL A 1 89 ? 6.759 -0.699 -8.246 1.00 88.19 89 VAL A N 1
ATOM 701 C CA . VAL A 1 89 ? 6.918 0.517 -7.431 1.00 88.19 89 VAL A CA 1
ATOM 702 C C . VAL A 1 89 ? 8.348 1.043 -7.532 1.00 88.19 89 VAL A C 1
ATOM 704 O O . VAL A 1 89 ? 9.277 0.237 -7.630 1.00 88.19 89 VAL A O 1
ATOM 707 N N . PRO A 1 90 ? 8.569 2.367 -7.448 1.00 88.75 90 PRO A N 1
ATOM 708 C CA . PRO A 1 90 ? 9.915 2.918 -7.325 1.00 88.75 90 PRO A CA 1
ATOM 709 C C . PRO A 1 90 ? 10.645 2.326 -6.114 1.00 88.75 90 PRO A C 1
ATOM 711 O O . PRO A 1 90 ? 10.028 2.118 -5.060 1.00 88.75 90 PRO A O 1
ATOM 714 N N . MET A 1 91 ? 11.955 2.091 -6.227 1.00 88.19 91 MET A N 1
ATOM 715 C CA . MET A 1 91 ? 12.724 1.444 -5.156 1.00 88.19 91 MET A CA 1
ATOM 716 C C . MET A 1 91 ? 12.638 2.194 -3.815 1.00 88.19 91 MET A C 1
ATOM 718 O O . MET A 1 91 ? 12.469 1.570 -2.769 1.00 88.19 91 MET A O 1
ATOM 722 N N . ASP A 1 92 ? 12.635 3.528 -3.835 1.00 86.75 92 ASP A N 1
ATOM 723 C CA . ASP A 1 92 ? 12.482 4.356 -2.627 1.00 86.75 92 ASP A CA 1
ATOM 724 C C . ASP A 1 92 ? 11.138 4.122 -1.914 1.00 86.75 92 ASP A C 1
ATOM 726 O O . ASP A 1 92 ? 11.045 4.144 -0.678 1.00 86.75 92 ASP A O 1
ATOM 730 N N . SER A 1 93 ? 10.079 3.862 -2.690 1.00 88.38 93 SER A N 1
ATOM 731 C CA . SER A 1 93 ? 8.764 3.513 -2.145 1.00 88.38 93 SER A CA 1
ATOM 732 C C . SER A 1 93 ? 8.795 2.126 -1.505 1.00 88.38 93 SER A C 1
ATOM 734 O O . SER A 1 93 ? 8.286 1.959 -0.395 1.00 88.38 93 SER A O 1
ATOM 736 N N . TRP A 1 94 ? 9.454 1.151 -2.142 1.00 90.81 94 TRP A N 1
ATOM 737 C CA . TRP A 1 94 ? 9.659 -0.178 -1.558 1.00 90.81 94 TRP A CA 1
ATOM 738 C C . TRP A 1 94 ? 10.448 -0.122 -0.247 1.00 90.81 94 TRP A C 1
ATOM 740 O O . TRP A 1 94 ? 9.990 -0.644 0.765 1.00 90.81 94 TRP A O 1
ATOM 750 N N . GLN A 1 95 ? 11.580 0.579 -0.218 1.00 90.31 95 GLN A N 1
ATOM 751 C CA . GLN A 1 95 ? 12.388 0.749 0.995 1.00 90.31 95 GLN A CA 1
ATOM 752 C C . GLN A 1 95 ? 11.612 1.425 2.135 1.00 90.31 95 GLN A C 1
ATOM 754 O O . GLN A 1 95 ? 11.903 1.214 3.312 1.00 90.31 95 GLN A O 1
ATOM 759 N N . SER A 1 96 ? 10.636 2.275 1.814 1.00 88.00 96 SER A N 1
ATOM 760 C CA . SER A 1 96 ? 9.769 2.901 2.818 1.00 88.00 96 SER A CA 1
ATOM 761 C C . SER A 1 96 ? 8.742 1.907 3.373 1.00 88.00 96 SER A C 1
ATOM 763 O O . SER A 1 96 ? 8.580 1.821 4.589 1.00 88.00 96 SER A O 1
ATOM 765 N N . LEU A 1 97 ? 8.124 1.094 2.510 1.00 88.56 97 LEU A N 1
ATOM 766 C CA . LEU A 1 97 ? 7.233 -0.000 2.919 1.00 88.56 97 LEU A CA 1
ATOM 767 C C . LEU A 1 97 ? 7.970 -1.040 3.778 1.00 88.56 97 LEU A C 1
ATOM 769 O O . LEU A 1 97 ? 7.471 -1.445 4.827 1.00 88.56 97 LEU A O 1
ATOM 773 N N . GLU A 1 98 ? 9.181 -1.429 3.373 1.00 88.06 98 GLU A N 1
ATOM 774 C CA . GLU A 1 98 ? 10.001 -2.404 4.096 1.00 88.06 98 GLU A CA 1
ATOM 775 C C . GLU A 1 98 ? 10.416 -1.888 5.486 1.00 88.06 98 GLU A C 1
ATOM 777 O O . GLU A 1 98 ? 10.393 -2.632 6.468 1.00 88.06 98 GLU A O 1
ATOM 782 N N . ARG A 1 99 ? 10.754 -0.597 5.603 1.00 83.94 99 ARG A N 1
ATOM 783 C CA . ARG A 1 99 ? 11.060 0.027 6.900 1.00 83.94 99 ARG A CA 1
ATOM 784 C C . ARG A 1 99 ? 9.856 0.019 7.835 1.00 83.94 99 ARG A C 1
ATOM 786 O O . ARG A 1 99 ? 10.014 -0.357 8.993 1.00 83.94 99 ARG A O 1
ATOM 793 N N . ASN A 1 100 ? 8.668 0.364 7.339 1.00 77.88 100 ASN A N 1
ATOM 794 C CA . ASN A 1 100 ? 7.444 0.322 8.144 1.00 77.88 100 ASN A CA 1
ATOM 795 C C . ASN A 1 100 ? 7.137 -1.103 8.637 1.00 77.88 100 ASN A C 1
ATOM 797 O O . ASN A 1 100 ? 6.715 -1.273 9.775 1.00 77.88 100 ASN A O 1
ATOM 801 N N . ALA A 1 101 ? 7.418 -2.129 7.825 1.00 72.88 101 ALA A N 1
ATOM 802 C CA . ALA A 1 101 ? 7.280 -3.528 8.231 1.00 72.88 101 ALA A CA 1
ATOM 803 C C . ALA A 1 101 ? 8.224 -3.931 9.375 1.00 72.88 101 ALA A C 1
ATOM 805 O O . ALA A 1 101 ? 7.829 -4.678 10.265 1.00 72.88 101 ALA A O 1
ATOM 806 N N . LYS A 1 102 ? 9.465 -3.432 9.372 1.00 63.69 102 LYS A N 1
ATOM 807 C CA . LYS A 1 102 ? 10.470 -3.755 10.400 1.00 63.69 102 LYS A CA 1
ATOM 808 C C . LYS A 1 102 ? 10.217 -3.065 11.742 1.00 63.69 102 LYS A C 1
ATOM 810 O O . LYS A 1 102 ? 10.641 -3.592 12.756 1.00 63.69 102 LYS A O 1
ATOM 815 N N . VAL A 1 103 ? 9.553 -1.908 11.758 1.00 61.66 103 VAL A N 1
ATOM 816 C CA . VAL A 1 103 ? 9.242 -1.169 13.000 1.00 61.66 103 VAL A CA 1
ATOM 817 C C . VAL A 1 103 ? 8.096 -1.819 13.790 1.00 61.66 103 VAL A C 1
ATOM 819 O O . VAL A 1 103 ? 7.991 -1.613 14.995 1.00 61.66 103 VAL A O 1
ATOM 822 N N . CYS A 1 104 ? 7.243 -2.604 13.128 1.00 54.66 104 CYS A N 1
ATOM 823 C CA . CYS A 1 104 ? 6.091 -3.263 13.745 1.00 54.66 104 CYS A CA 1
ATOM 824 C C . CYS A 1 104 ? 6.362 -4.697 14.247 1.00 54.66 104 CYS A C 1
ATOM 826 O O . CYS A 1 104 ? 5.441 -5.301 14.797 1.00 54.66 104 CYS A O 1
ATOM 828 N N . ASN A 1 105 ? 7.578 -5.230 14.061 1.00 47.41 105 ASN A N 1
ATOM 829 C CA . ASN A 1 105 ? 8.033 -6.537 14.567 1.00 47.41 105 ASN A CA 1
ATOM 830 C C . ASN A 1 105 ? 8.984 -6.361 15.754 1.00 47.41 105 ASN A C 1
ATOM 832 O O . ASN A 1 105 ? 8.945 -7.223 16.657 1.00 47.41 105 ASN A O 1
#

Radius of gyration: 16.52 Å; chains: 1; bounding box: 35×20×56 Å